Protein AF-A0A3D0CXM8-F1 (afdb_monomer)

pLDDT: mean 78.3, std 19.77, range [34.84, 98.31]

Structure (mmCIF, N/CA/C/O backbone):
data_AF-A0A3D0CXM8-F1
#
_entry.id   AF-A0A3D0CXM8-F1
#
loop_
_atom_site.group_PDB
_atom_site.id
_atom_site.type_symbol
_atom_site.label_atom_id
_atom_site.label_alt_id
_atom_site.label_comp_id
_atom_site.label_asym_id
_atom_site.label_entity_id
_atom_site.label_seq_id
_atom_site.pdbx_PDB_ins_code
_atom_site.Cartn_x
_atom_site.Cartn_y
_atom_site.Cartn_z
_atom_site.occupancy
_atom_site.B_iso_or_equiv
_atom_site.auth_seq_id
_atom_site.auth_comp_id
_atom_site.auth_asym_id
_atom_site.auth_atom_id
_atom_site.pdbx_PDB_model_num
ATOM 1 N N . MET A 1 1 ? -8.039 -7.450 -7.001 1.00 73.50 1 MET A N 1
ATOM 2 C CA . MET A 1 1 ? -7.686 -6.195 -7.695 1.00 73.50 1 MET A CA 1
ATOM 3 C C . MET A 1 1 ? -8.681 -5.880 -8.779 1.00 73.50 1 MET A C 1
ATOM 5 O O . MET A 1 1 ? -8.765 -6.616 -9.755 1.00 73.50 1 MET A O 1
ATOM 9 N N . VAL A 1 2 ? -9.438 -4.800 -8.582 1.00 92.25 2 VAL A N 1
ATOM 10 C CA . VAL A 1 2 ? -10.439 -4.317 -9.543 1.00 92.25 2 VAL A CA 1
ATOM 11 C C . VAL A 1 2 ? -9.798 -3.433 -10.615 1.00 92.25 2 VAL A C 1
ATOM 13 O O . VAL A 1 2 ? -10.124 -3.581 -11.790 1.00 92.25 2 VAL A O 1
ATOM 16 N N . ALA A 1 3 ? -8.874 -2.541 -10.242 1.00 95.12 3 ALA A N 1
ATOM 17 C CA . ALA A 1 3 ? -8.161 -1.692 -11.197 1.00 95.12 3 ALA A CA 1
ATOM 18 C C . ALA A 1 3 ? -6.779 -1.259 -10.686 1.00 95.12 3 ALA A C 1
ATOM 20 O O . ALA A 1 3 ? -6.581 -1.054 -9.485 1.00 95.12 3 ALA A O 1
ATOM 21 N N . SER A 1 4 ? -5.843 -1.056 -11.617 1.00 94.94 4 SER A N 1
ATOM 22 C CA . SER A 1 4 ? -4.550 -0.421 -11.357 1.00 94.94 4 SER A CA 1
ATOM 23 C C . SER A 1 4 ? -4.128 0.454 -12.536 1.00 94.94 4 SER A C 1
ATOM 25 O O . SER A 1 4 ? -4.330 0.078 -13.691 1.00 94.94 4 SER A O 1
ATOM 27 N N . GLY A 1 5 ? -3.582 1.629 -12.228 1.00 94.00 5 GLY A N 1
ATOM 28 C CA . GLY A 1 5 ? -2.952 2.527 -13.189 1.00 94.00 5 GLY A CA 1
ATOM 29 C C . GLY A 1 5 ? -1.477 2.193 -13.408 1.00 94.00 5 GLY A C 1
ATOM 30 O O . GLY A 1 5 ? -0.861 1.479 -12.616 1.00 94.00 5 GLY A O 1
ATOM 31 N N . VAL A 1 6 ? -0.924 2.724 -14.499 1.00 93.44 6 VAL A N 1
ATOM 32 C CA . VAL A 1 6 ? 0.517 2.730 -14.767 1.00 93.44 6 VAL A CA 1
ATOM 33 C C . VAL A 1 6 ? 0.965 4.181 -14.795 1.00 93.44 6 VAL A C 1
ATOM 35 O O . VAL A 1 6 ? 0.617 4.932 -15.708 1.00 93.44 6 VAL A O 1
ATOM 38 N N . CYS A 1 7 ? 1.766 4.559 -13.810 1.00 92.50 7 CYS A N 1
ATOM 39 C CA . CYS A 1 7 ? 2.327 5.890 -13.704 1.00 92.50 7 CYS A CA 1
ATOM 40 C C . CYS A 1 7 ? 3.729 5.919 -14.311 1.00 92.50 7 CYS A C 1
ATOM 42 O O . CYS A 1 7 ? 4.467 4.933 -14.332 1.00 92.50 7 CYS A O 1
ATOM 44 N N . HIS A 1 8 ? 4.158 7.098 -14.751 1.00 93.12 8 HIS A N 1
ATOM 45 C CA . HIS A 1 8 ? 5.521 7.301 -15.234 1.00 93.12 8 HIS A CA 1
ATOM 46 C C . HIS A 1 8 ? 6.580 6.918 -14.176 1.00 93.12 8 HIS A C 1
ATOM 48 O O . HIS A 1 8 ? 7.671 6.457 -14.508 1.00 93.12 8 HIS A O 1
ATOM 54 N N . THR A 1 9 ? 6.261 7.047 -12.885 1.00 89.12 9 THR A N 1
ATOM 55 C CA . THR A 1 9 ? 7.147 6.621 -11.792 1.00 89.12 9 THR A CA 1
ATOM 56 C C . THR A 1 9 ? 7.327 5.101 -11.726 1.00 89.12 9 THR A C 1
ATOM 58 O O . THR A 1 9 ? 8.359 4.646 -11.230 1.00 89.12 9 THR A O 1
ATOM 61 N N . ASP A 1 10 ? 6.403 4.299 -12.263 1.00 89.88 10 ASP A N 1
ATOM 62 C CA . ASP A 1 10 ? 6.597 2.849 -12.370 1.00 89.88 10 ASP A CA 1
ATOM 63 C C . ASP A 1 10 ? 7.701 2.521 -13.387 1.00 89.88 10 ASP A C 1
ATOM 65 O O . ASP A 1 10 ? 8.560 1.688 -13.099 1.00 89.88 10 ASP A O 1
ATOM 69 N N . ILE A 1 11 ? 7.764 3.253 -14.508 1.00 88.12 11 ILE A N 1
ATOM 70 C CA . ILE A 1 11 ? 8.853 3.144 -15.499 1.00 88.12 11 ILE A CA 1
ATOM 71 C C . ILE A 1 11 ? 10.191 3.504 -14.853 1.00 88.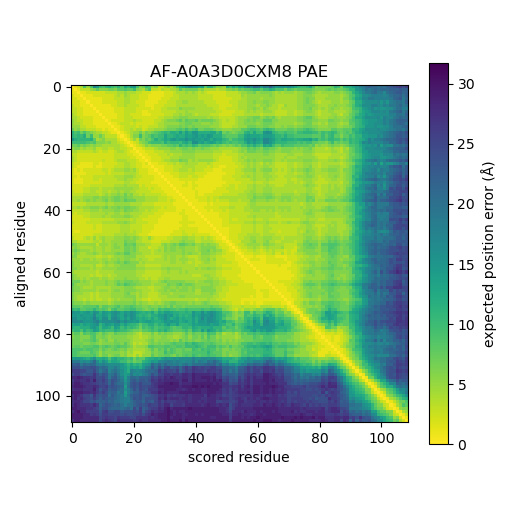12 11 ILE A C 1
ATOM 73 O O . ILE A 1 11 ? 11.134 2.716 -14.900 1.00 88.12 11 ILE A O 1
ATOM 77 N N . GLY A 1 12 ? 10.262 4.650 -14.168 1.00 86.50 12 GLY A N 1
ATOM 78 C CA . GLY A 1 12 ? 11.473 5.030 -13.435 1.00 86.50 12 GLY A CA 1
ATOM 79 C C . GLY A 1 12 ? 11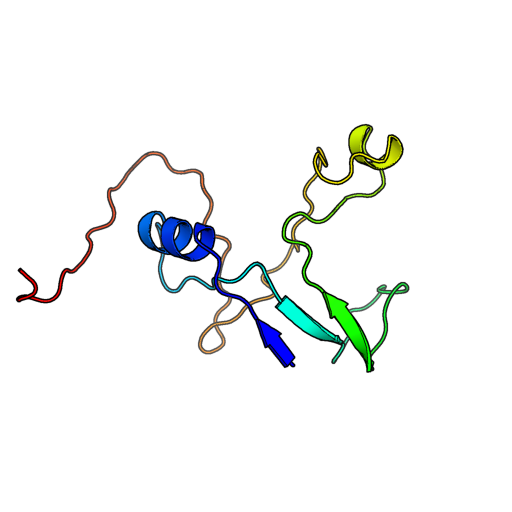.870 3.966 -12.402 1.00 86.50 12 GLY A C 1
ATOM 80 O O . GLY A 1 12 ? 13.041 3.621 -12.264 1.00 86.50 12 GLY A O 1
ATOM 81 N N . SER A 1 13 ? 10.894 3.373 -11.711 1.00 84.69 13 SER A N 1
ATOM 82 C CA . SER A 1 13 ? 11.141 2.298 -10.744 1.00 84.69 13 SER A CA 1
ATOM 83 C C . SER A 1 13 ? 11.685 1.025 -11.397 1.00 84.69 13 SER A C 1
ATOM 85 O O . SER A 1 13 ? 12.524 0.367 -10.786 1.00 84.69 13 SER A O 1
ATOM 87 N N . MET A 1 14 ? 11.277 0.695 -12.627 1.00 83.06 14 MET A N 1
ATOM 88 C CA . MET A 1 14 ? 11.860 -0.401 -13.415 1.00 83.06 14 MET A CA 1
ATOM 89 C C . MET A 1 14 ? 13.316 -0.129 -13.786 1.00 83.06 14 MET A C 1
ATOM 91 O O . MET A 1 14 ? 14.158 -1.013 -13.642 1.00 83.06 14 MET A O 1
ATOM 95 N N . GLU A 1 15 ? 13.624 1.089 -14.230 1.00 83.88 15 GLU A N 1
ATOM 96 C CA . GLU A 1 15 ? 14.982 1.482 -14.623 1.00 83.88 15 GLU A CA 1
ATOM 97 C C . GLU A 1 15 ? 15.945 1.516 -13.428 1.00 83.88 15 GLU A C 1
ATOM 99 O O . GLU A 1 15 ? 17.107 1.115 -13.535 1.00 83.88 15 GLU A O 1
ATOM 104 N N . TYR A 1 16 ? 15.463 1.962 -12.264 1.00 78.88 16 TYR A N 1
ATOM 105 C CA . TYR A 1 16 ? 16.256 2.045 -11.035 1.00 78.88 16 TYR A CA 1
ATOM 106 C C . TYR A 1 16 ? 16.197 0.783 -10.166 1.00 78.88 16 TYR A C 1
ATOM 108 O O . TYR A 1 16 ? 16.900 0.719 -9.147 1.00 78.88 16 TYR A O 1
ATOM 116 N N . ALA A 1 17 ? 15.387 -0.217 -10.529 1.00 74.31 17 ALA A N 1
ATOM 117 C CA . ALA A 1 17 ? 15.278 -1.460 -9.777 1.00 74.31 17 ALA A CA 1
ATOM 118 C C . ALA A 1 17 ? 16.649 -2.145 -9.693 1.00 74.31 17 ALA A C 1
ATOM 120 O O . ALA A 1 17 ? 17.226 -2.601 -10.677 1.00 74.31 17 ALA A O 1
ATOM 121 N N . ARG A 1 18 ? 17.184 -2.241 -8.473 1.00 65.69 18 ARG A N 1
ATOM 122 C CA . ARG A 1 18 ? 18.465 -2.920 -8.209 1.00 65.69 18 ARG A CA 1
ATOM 123 C C . ARG A 1 18 ? 18.321 -4.436 -8.085 1.00 65.69 18 ARG A C 1
ATOM 125 O O . ARG A 1 18 ? 19.322 -5.146 -8.125 1.00 65.69 18 ARG A O 1
ATOM 132 N N . THR A 1 19 ? 17.098 -4.925 -7.891 1.00 68.12 19 THR A N 1
ATOM 133 C CA . THR A 1 19 ? 16.783 -6.334 -7.643 1.00 68.12 19 THR A CA 1
ATOM 13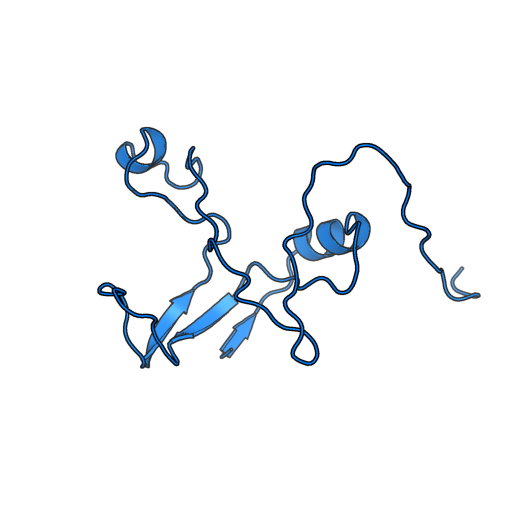4 C C . THR A 1 19 ? 15.497 -6.712 -8.359 1.00 68.12 19 THR A C 1
ATOM 136 O O . THR A 1 19 ? 14.496 -6.012 -8.215 1.00 68.12 19 THR A O 1
ATOM 139 N N . CYS A 1 20 ? 15.522 -7.844 -9.059 1.00 76.06 20 CYS A N 1
ATOM 140 C CA . CYS A 1 20 ? 14.353 -8.446 -9.690 1.00 76.06 20 CYS A CA 1
ATOM 141 C C . CYS A 1 20 ? 14.060 -9.825 -9.066 1.00 76.06 20 CYS A C 1
ATOM 143 O O . CYS A 1 20 ? 14.999 -10.498 -8.629 1.00 76.06 20 CYS A O 1
ATOM 145 N N . PRO A 1 21 ? 12.792 -10.271 -9.055 1.00 77.19 21 PRO A N 1
ATOM 146 C CA . PRO A 1 21 ? 11.610 -9.547 -9.535 1.00 77.19 21 PRO A CA 1
ATOM 147 C C . PRO A 1 21 ? 11.230 -8.373 -8.615 1.00 77.19 21 PRO A C 1
ATOM 149 O O . PRO A 1 21 ? 11.490 -8.405 -7.413 1.00 77.19 21 PRO A O 1
ATOM 152 N N . VAL A 1 22 ? 10.628 -7.335 -9.199 1.00 77.75 22 VAL A N 1
ATOM 153 C CA . VAL A 1 22 ? 10.084 -6.172 -8.486 1.00 77.75 22 VAL A CA 1
ATOM 154 C C . VAL A 1 22 ? 8.572 -6.136 -8.690 1.00 77.75 22 VAL A C 1
ATOM 156 O O . VAL A 1 22 ? 8.098 -6.356 -9.802 1.00 77.75 22 VAL A O 1
ATOM 159 N N . LEU A 1 23 ? 7.818 -5.881 -7.618 1.00 82.25 23 LEU A N 1
ATOM 160 C CA . LEU A 1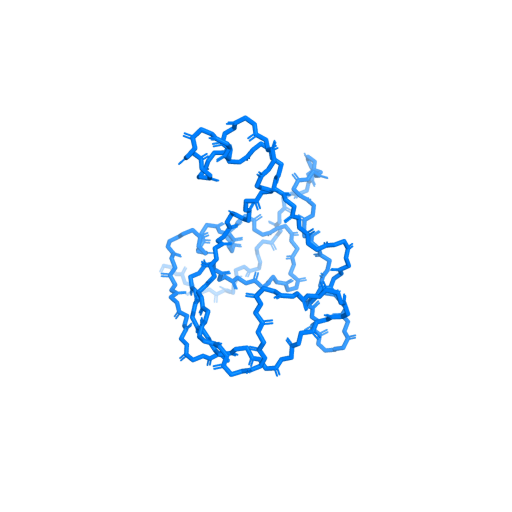 23 ? 6.395 -5.566 -7.719 1.00 82.25 23 LEU A CA 1
ATOM 161 C C . LEU A 1 23 ? 6.252 -4.048 -7.858 1.00 82.25 23 LEU A C 1
ATOM 163 O O . LEU A 1 23 ? 6.703 -3.307 -6.984 1.00 82.25 23 LEU A O 1
ATOM 167 N N . LEU A 1 24 ? 5.665 -3.612 -8.967 1.00 86.12 24 LEU A N 1
ATOM 168 C CA . LEU A 1 24 ? 5.380 -2.208 -9.265 1.00 86.12 24 LEU A CA 1
ATOM 169 C C . LEU A 1 24 ? 3.921 -1.882 -8.939 1.00 86.12 24 LEU A C 1
ATOM 171 O O . LEU A 1 24 ? 3.149 -2.770 -8.575 1.00 86.12 24 LEU A O 1
ATOM 175 N N . GLY A 1 25 ? 3.550 -0.620 -9.137 1.00 87.50 25 GLY A N 1
ATOM 176 C CA . GLY A 1 25 ? 2.192 -0.151 -8.941 1.00 87.50 25 GLY A CA 1
ATOM 177 C C . GLY A 1 25 ? 2.046 0.582 -7.619 1.00 87.50 25 GLY A C 1
ATOM 178 O O . GLY A 1 25 ? 2.329 0.070 -6.535 1.00 87.50 25 GLY A O 1
ATOM 179 N N . HIS A 1 26 ? 1.579 1.815 -7.731 1.00 89.88 26 HIS A N 1
ATOM 180 C CA . HIS A 1 26 ? 1.236 2.674 -6.602 1.00 89.88 26 HIS A CA 1
ATOM 181 C C . HIS A 1 26 ? -0.101 3.399 -6.816 1.00 89.88 26 HIS A C 1
ATOM 183 O O . HIS A 1 26 ? -0.501 4.229 -6.001 1.00 89.88 26 HIS A O 1
ATOM 189 N N . GLU A 1 27 ? -0.806 3.038 -7.888 1.00 93.25 27 GLU A N 1
ATOM 190 C CA . GLU A 1 27 ? -2.106 3.561 -8.286 1.00 93.25 27 GLU A CA 1
ATOM 191 C C . GLU A 1 27 ? -3.066 2.379 -8.423 1.00 93.25 27 GLU A C 1
ATOM 193 O O . GLU A 1 27 ? -3.063 1.668 -9.429 1.00 93.25 27 GLU A O 1
ATOM 198 N N . GLY A 1 28 ? -3.862 2.112 -7.390 1.00 92.81 28 GLY A N 1
ATOM 199 C CA . GLY A 1 28 ? -4.765 0.965 -7.386 1.00 92.81 28 GLY A CA 1
ATOM 200 C C . GLY A 1 28 ? -6.033 1.210 -6.592 1.00 92.81 28 GLY A C 1
ATOM 201 O O . GLY A 1 28 ? -6.047 2.003 -5.650 1.00 92.81 28 GLY A O 1
ATOM 202 N N . ALA A 1 29 ? -7.087 0.502 -6.982 1.00 95.81 29 ALA A N 1
ATOM 203 C CA . ALA A 1 29 ? -8.357 0.451 -6.278 1.00 95.81 29 ALA A CA 1
ATOM 204 C C . ALA A 1 29 ? -8.861 -0.994 -6.234 1.00 95.81 29 ALA A C 1
ATOM 206 O O . ALA A 1 29 ? -8.725 -1.754 -7.201 1.00 95.81 29 ALA A O 1
ATOM 207 N N . ASP A 1 30 ? -9.427 -1.381 -5.098 1.00 95.69 30 ASP A N 1
ATOM 208 C CA . ASP A 1 30 ? -9.869 -2.751 -4.876 1.00 95.69 30 ASP A CA 1
ATOM 209 C C . ASP A 1 30 ? -10.982 -2.841 -3.833 1.00 95.69 30 ASP A C 1
ATOM 211 O O . ASP A 1 30 ? -11.414 -1.838 -3.262 1.00 95.69 30 ASP A O 1
ATOM 215 N N . VAL A 1 31 ? -11.432 -4.067 -3.592 1.00 97.31 31 VAL A N 1
ATOM 216 C CA . VAL A 1 31 ? -12.290 -4.431 -2.469 1.00 97.31 31 VAL A CA 1
ATOM 217 C C . VAL A 1 31 ? -11.465 -5.243 -1.473 1.00 97.31 31 VAL A C 1
ATOM 219 O O . VAL A 1 31 ? -10.706 -6.124 -1.872 1.00 97.31 31 VAL A O 1
ATOM 222 N N . VAL A 1 32 ? -11.591 -4.948 -0.179 1.00 96.44 32 VAL A N 1
ATOM 223 C CA . VAL A 1 32 ? -10.899 -5.698 0.879 1.00 96.44 32 VAL A CA 1
ATOM 224 C C . VAL A 1 32 ? -11.384 -7.149 0.886 1.00 96.44 32 VAL A C 1
ATOM 226 O O . VAL A 1 32 ? -12.579 -7.401 1.023 1.00 96.44 32 VAL A O 1
ATOM 229 N N . GLU A 1 33 ? -10.458 -8.101 0.778 1.00 95.75 33 GLU A N 1
ATOM 230 C CA . GLU A 1 33 ? -10.749 -9.540 0.850 1.00 95.75 33 GLU A CA 1
ATOM 231 C C . GLU A 1 33 ? -10.667 -10.063 2.293 1.00 95.75 33 GLU A C 1
ATOM 233 O O . GLU A 1 33 ? -11.602 -10.683 2.794 1.00 95.75 33 GLU A O 1
ATOM 238 N N . GLU A 1 34 ? -9.576 -9.747 2.992 1.00 94.56 34 GLU A N 1
ATOM 239 C CA . GLU A 1 34 ? -9.303 -10.166 4.368 1.00 94.56 34 GLU A CA 1
ATOM 240 C C . GLU A 1 34 ? -8.604 -9.034 5.138 1.00 94.56 34 GLU A C 1
ATOM 242 O O . GLU A 1 34 ? -7.953 -8.165 4.552 1.00 94.56 34 GLU A O 1
ATOM 247 N N . VAL A 1 35 ? -8.725 -9.038 6.469 1.00 94.19 35 VAL A N 1
ATOM 248 C CA . VAL A 1 35 ? -7.989 -8.135 7.361 1.00 94.19 35 VAL A CA 1
ATOM 249 C C . VAL A 1 35 ? -7.233 -8.916 8.434 1.00 94.19 35 VAL A C 1
ATOM 251 O O . VAL A 1 35 ? -7.741 -9.883 8.998 1.00 94.19 35 VAL A O 1
ATOM 254 N N . GLY A 1 36 ? -6.018 -8.472 8.757 1.00 90.44 36 GLY A N 1
ATOM 255 C CA . GLY A 1 36 ? -5.214 -9.077 9.819 1.00 90.44 36 GLY A CA 1
ATOM 256 C C . GLY A 1 36 ? -5.746 -8.788 11.230 1.00 90.44 36 GLY A C 1
ATOM 257 O O . GLY A 1 36 ? -6.535 -7.867 11.461 1.00 90.44 36 GLY A O 1
ATOM 258 N N . ARG A 1 37 ? -5.254 -9.545 12.220 1.00 92.81 37 ARG A N 1
ATOM 259 C CA . ARG A 1 37 ? -5.600 -9.351 13.639 1.00 92.81 37 ARG A CA 1
ATOM 260 C C . ARG A 1 37 ? -5.318 -7.910 14.088 1.00 92.81 37 ARG A C 1
ATOM 262 O O . ARG A 1 37 ? -4.196 -7.430 13.973 1.00 92.81 37 ARG A O 1
ATOM 269 N N . GLY A 1 38 ? -6.318 -7.263 14.690 1.00 92.19 38 GLY A N 1
ATOM 270 C CA . GLY A 1 38 ? -6.200 -5.910 15.251 1.00 92.19 38 GLY A CA 1
ATOM 271 C C . GLY A 1 38 ? -6.523 -4.776 14.274 1.00 92.19 38 GLY A C 1
ATOM 272 O O . GLY A 1 38 ? -6.506 -3.616 14.678 1.00 92.19 38 GLY A O 1
ATOM 273 N N . VAL A 1 39 ? -6.855 -5.083 13.017 1.00 92.50 39 VAL A N 1
ATOM 274 C CA . VAL A 1 39 ? -7.420 -4.101 12.083 1.00 92.50 39 VAL A CA 1
ATOM 275 C C . VAL A 1 39 ? -8.871 -3.813 12.477 1.00 92.50 39 VAL A C 1
ATOM 277 O O . VAL A 1 39 ? -9.679 -4.728 12.605 1.00 92.50 39 VAL A O 1
ATOM 280 N N . THR A 1 40 ? -9.197 -2.537 12.689 1.00 94.31 40 THR A N 1
ATOM 281 C CA . THR A 1 40 ? -10.523 -2.090 13.165 1.00 94.31 40 THR A CA 1
ATOM 282 C C . THR A 1 40 ? -11.185 -1.029 12.284 1.00 94.31 40 THR A C 1
ATOM 284 O O . THR A 1 40 ? -12.318 -0.641 12.545 1.0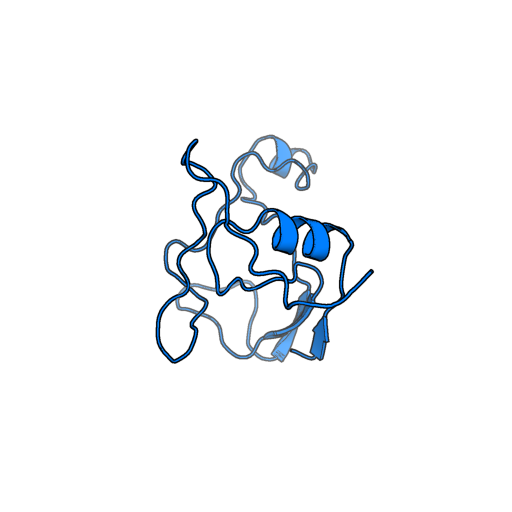0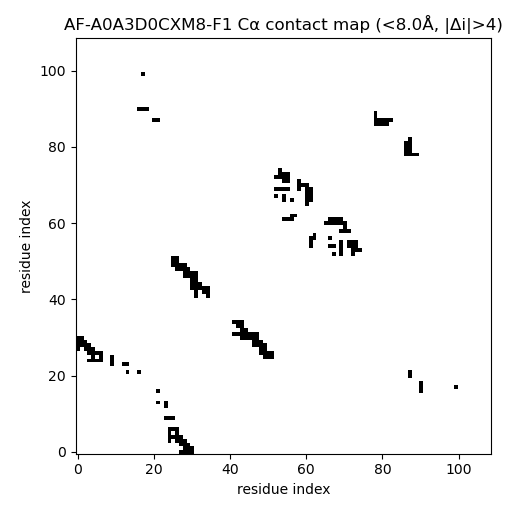 94.31 40 THR A O 1
ATOM 287 N N . HIS A 1 41 ? -10.485 -0.527 11.266 1.00 91.75 41 HIS A N 1
ATOM 288 C CA . HIS A 1 41 ? -10.884 0.654 10.488 1.00 91.75 41 HIS A CA 1
ATOM 289 C C . HIS A 1 41 ? -11.356 0.333 9.062 1.00 91.75 41 HIS A C 1
ATOM 291 O O . HIS A 1 41 ? -11.822 1.233 8.371 1.00 91.75 41 HIS A O 1
ATOM 297 N N . VAL A 1 42 ? -11.227 -0.925 8.638 1.00 96.06 42 VAL A N 1
ATOM 298 C CA . VAL A 1 42 ? -11.739 -1.490 7.381 1.00 96.06 42 VAL A CA 1
ATOM 299 C C . VAL A 1 42 ? -12.148 -2.941 7.629 1.00 96.06 42 VAL A C 1
ATOM 301 O O . VAL A 1 42 ? -11.683 -3.557 8.595 1.00 96.06 42 VAL A O 1
ATOM 304 N N . ARG A 1 43 ? -12.992 -3.499 6.765 1.00 97.56 43 ARG A N 1
ATOM 305 C CA . ARG A 1 43 ? -13.443 -4.899 6.814 1.00 97.56 43 ARG A CA 1
ATOM 306 C C . ARG A 1 43 ? -13.577 -5.492 5.406 1.00 97.56 43 ARG A C 1
ATOM 308 O O . ARG A 1 43 ? -13.654 -4.726 4.446 1.00 97.56 43 ARG A O 1
ATOM 315 N N . PRO A 1 44 ? -13.649 -6.831 5.270 1.00 98.12 44 PRO A N 1
ATOM 316 C CA . PRO A 1 44 ? -13.962 -7.464 3.993 1.00 98.12 44 PRO A CA 1
ATOM 317 C C . PRO A 1 44 ? -15.201 -6.855 3.325 1.00 98.12 44 PRO A C 1
ATOM 319 O O . PRO A 1 44 ? -16.212 -6.618 3.990 1.00 98.12 44 PRO A O 1
ATOM 322 N N . GLY A 1 45 ? -15.112 -6.596 2.021 1.00 97.88 45 GLY A N 1
ATOM 323 C CA . GLY A 1 45 ? -16.160 -5.958 1.221 1.00 97.88 45 GLY A CA 1
ATOM 324 C C . GLY A 1 45 ? -16.061 -4.432 1.101 1.00 97.88 45 GLY A C 1
ATOM 325 O O . GLY A 1 45 ? -16.725 -3.862 0.237 1.00 97.88 45 GLY A O 1
ATOM 326 N N . ASP A 1 46 ? -15.234 -3.756 1.903 1.00 98.31 46 ASP A N 1
ATOM 327 C CA . ASP A 1 46 ? -15.049 -2.307 1.770 1.00 98.31 46 ASP A CA 1
ATOM 328 C C . ASP A 1 46 ? -14.244 -1.964 0.503 1.00 98.31 46 ASP A C 1
ATOM 330 O O . ASP A 1 46 ? -13.241 -2.610 0.192 1.00 98.31 46 ASP A O 1
ATOM 334 N N . HIS A 1 47 ? -14.647 -0.905 -0.205 1.00 97.06 47 HIS A N 1
ATOM 335 C CA . HIS A 1 47 ? -13.861 -0.343 -1.306 1.00 97.06 47 HIS A CA 1
ATOM 336 C C . HIS A 1 47 ? -12.686 0.478 -0.771 1.00 97.06 47 HIS A C 1
ATOM 338 O O . HIS A 1 47 ? -12.855 1.340 0.094 1.00 97.06 47 HIS A O 1
ATOM 344 N N . VAL A 1 48 ? -11.500 0.252 -1.330 1.00 95.62 48 VAL A N 1
ATOM 345 C CA . VAL A 1 48 ? -10.255 0.908 -0.924 1.00 95.62 48 VAL A CA 1
ATOM 346 C C . VAL A 1 48 ? -9.470 1.412 -2.129 1.00 95.62 48 VAL A C 1
ATOM 348 O O . VAL A 1 48 ? -9.546 0.861 -3.225 1.00 95.62 48 VAL A O 1
ATOM 351 N N . VAL A 1 49 ? -8.681 2.459 -1.900 1.00 93.75 49 VAL A N 1
ATOM 352 C CA . VAL A 1 49 ? -7.679 2.969 -2.843 1.00 93.75 49 VAL A CA 1
ATOM 353 C C . VAL A 1 49 ? -6.299 2.905 -2.201 1.00 93.75 49 VAL A C 1
ATOM 355 O O . VAL A 1 49 ? -6.156 3.084 -0.988 1.00 93.75 49 VAL A O 1
ATOM 358 N N . ILE A 1 50 ? -5.274 2.654 -3.009 1.00 88.12 50 ILE A N 1
ATOM 359 C CA . ILE A 1 50 ? -3.886 2.647 -2.556 1.00 88.12 50 ILE A CA 1
ATOM 360 C C . ILE A 1 50 ? -3.441 4.086 -2.312 1.00 88.12 50 ILE A C 1
ATOM 362 O O . ILE A 1 50 ? -3.537 4.946 -3.183 1.00 88.12 50 ILE A O 1
ATOM 366 N N . ASN A 1 51 ? -2.897 4.330 -1.123 1.00 86.62 51 ASN A N 1
ATOM 367 C CA . ASN A 1 51 ? -2.096 5.511 -0.854 1.00 86.62 51 ASN A CA 1
ATOM 368 C C . ASN A 1 51 ? -0.621 5.102 -0.845 1.00 86.62 51 ASN A C 1
ATOM 370 O O . ASN A 1 51 ? -0.178 4.411 0.074 1.00 86.62 51 ASN A O 1
ATOM 374 N N . TRP A 1 52 ? 0.133 5.550 -1.850 1.00 81.19 52 TRP A N 1
ATOM 375 C CA . TRP A 1 52 ? 1.557 5.234 -2.001 1.00 81.19 52 TRP A CA 1
ATOM 376 C C . TRP A 1 52 ? 2.413 5.698 -0.810 1.00 81.19 52 TRP A C 1
ATOM 378 O O . TRP A 1 52 ? 3.475 5.130 -0.554 1.00 81.19 52 TRP A O 1
ATOM 388 N N . GLN A 1 53 ? 1.936 6.695 -0.053 1.00 82.69 53 GLN A N 1
ATOM 389 C CA . GLN A 1 53 ? 2.597 7.229 1.133 1.00 82.69 53 GLN A CA 1
ATOM 390 C C . GLN A 1 53 ? 1.691 7.115 2.371 1.00 82.69 53 GLN A C 1
ATOM 392 O O . GLN A 1 53 ? 0.970 8.059 2.718 1.00 82.69 53 GLN A O 1
ATOM 397 N N . PRO A 1 54 ? 1.713 5.966 3.073 1.00 84.12 54 PRO A N 1
ATOM 398 C CA . PRO A 1 54 ? 0.934 5.765 4.288 1.00 84.12 54 PRO A CA 1
ATOM 399 C C . PRO A 1 54 ? 1.219 6.842 5.339 1.00 84.12 54 PRO A C 1
ATOM 401 O O . PRO A 1 54 ? 2.371 7.126 5.671 1.00 84.12 54 PRO A O 1
ATOM 404 N N . LYS A 1 55 ? 0.154 7.431 5.890 1.00 88.44 55 LYS A N 1
ATOM 405 C CA . LYS A 1 55 ? 0.250 8.437 6.954 1.00 88.44 55 LYS A CA 1
ATOM 406 C C . LYS A 1 55 ? 0.281 7.763 8.326 1.00 88.44 55 LYS A C 1
ATOM 408 O O . LYS A 1 55 ? -0.569 6.928 8.617 1.00 88.44 55 LYS A O 1
ATOM 413 N N . CYS A 1 56 ? 1.192 8.176 9.207 1.00 89.12 56 CYS A N 1
ATOM 414 C CA . CYS A 1 56 ? 1.248 7.648 10.576 1.00 89.12 56 CYS A CA 1
ATOM 415 C C . CYS A 1 56 ? 0.164 8.212 11.510 1.00 89.12 56 CYS A C 1
ATOM 417 O O . CYS A 1 56 ? -0.032 7.691 12.603 1.00 89.12 56 CYS A O 1
ATOM 419 N N . GLY A 1 57 ? -0.485 9.321 11.135 1.00 90.62 57 GLY A N 1
ATOM 420 C CA . GLY A 1 57 ? -1.540 9.966 11.928 1.00 90.62 57 GLY A CA 1
ATOM 421 C C . GLY A 1 57 ? -1.072 10.695 13.196 1.00 90.62 57 GLY A C 1
ATOM 422 O O . GLY A 1 57 ? -1.878 11.379 13.814 1.00 90.62 57 GLY A O 1
ATOM 423 N N . LYS A 1 58 ? 0.212 10.596 13.566 1.00 93.62 58 LYS A N 1
ATOM 424 C CA . LYS A 1 58 ? 0.749 11.100 14.846 1.00 93.62 58 LYS A CA 1
ATOM 425 C C . LYS A 1 58 ? 1.872 12.140 14.729 1.00 93.62 58 LYS A C 1
ATOM 427 O O . LYS A 1 58 ? 2.166 12.815 15.708 1.00 93.62 58 LYS A O 1
ATOM 432 N N . CYS A 1 59 ? 2.526 12.276 13.570 1.00 94.19 59 CYS A N 1
ATOM 433 C CA . CYS A 1 59 ? 3.612 13.251 13.384 1.00 94.19 59 CYS A CA 1
ATOM 434 C C . CYS A 1 59 ? 3.081 14.669 13.132 1.00 94.19 59 CYS A C 1
ATOM 436 O O . CYS A 1 59 ? 1.920 14.850 12.754 1.00 94.19 59 CYS A O 1
ATOM 438 N N . ARG A 1 60 ? 3.952 15.681 13.262 1.00 96.25 60 ARG A N 1
ATOM 439 C CA . ARG A 1 60 ? 3.584 17.099 13.104 1.00 96.25 60 ARG A CA 1
ATOM 440 C C . ARG A 1 60 ? 2.871 17.371 11.780 1.00 96.25 60 ARG A C 1
ATOM 442 O O . ARG A 1 60 ? 1.871 18.080 11.759 1.00 96.25 60 ARG A O 1
ATOM 449 N N . ARG A 1 61 ? 3.364 16.781 10.689 1.00 96.06 61 ARG A N 1
ATOM 450 C CA . ARG A 1 61 ? 2.804 16.941 9.337 1.00 96.06 61 ARG A CA 1
ATOM 451 C C . ARG A 1 61 ? 1.422 16.312 9.205 1.00 96.06 61 ARG A C 1
ATOM 453 O O . ARG A 1 61 ? 0.525 16.931 8.646 1.00 96.06 61 ARG A O 1
ATOM 460 N N . CYS A 1 62 ? 1.213 15.132 9.789 1.00 93.88 62 CYS A N 1
ATOM 461 C CA . CYS A 1 62 ? -0.110 14.505 9.819 1.00 93.88 62 CYS A CA 1
ATOM 462 C C . CYS A 1 62 ? -1.115 15.349 10.609 1.00 93.88 62 CYS A C 1
ATOM 464 O O . CYS A 1 62 ? -2.216 15.591 10.124 1.00 93.88 62 CYS A O 1
ATOM 466 N N . LEU A 1 63 ? -0.720 15.827 11.792 1.00 96.00 63 LEU A N 1
ATOM 467 C CA . LEU A 1 63 ? -1.591 16.612 12.670 1.00 96.00 63 LEU A CA 1
ATOM 468 C C . LEU A 1 63 ? -1.918 17.999 12.096 1.00 96.00 63 LEU A C 1
ATOM 470 O O . LEU A 1 63 ? -2.978 18.541 12.384 1.00 96.00 63 LEU A O 1
ATOM 474 N N . SER A 1 64 ? -1.053 18.555 11.242 1.00 96.81 64 SER A N 1
ATOM 475 C CA . SER A 1 64 ? -1.294 19.825 10.545 1.00 96.81 64 SER A CA 1
ATOM 476 C C . SER A 1 64 ? -2.069 19.676 9.225 1.00 96.81 64 SER A C 1
ATOM 478 O O . SER A 1 64 ? -2.045 20.596 8.410 1.00 96.81 64 SER A O 1
ATOM 480 N N . GLY A 1 65 ? -2.663 18.510 8.942 1.00 94.31 65 GLY A N 1
ATOM 481 C CA . GLY A 1 65 ? -3.384 18.244 7.687 1.00 94.31 65 GLY A CA 1
ATOM 482 C C . GLY A 1 65 ? -2.492 18.038 6.453 1.00 94.31 65 GLY A C 1
ATOM 483 O O . GLY A 1 65 ? -2.994 17.951 5.338 1.00 94.31 65 GLY A O 1
ATOM 484 N N . ARG A 1 66 ? -1.172 17.931 6.635 1.00 93.44 66 ARG A N 1
ATOM 485 C CA . ARG A 1 66 ? -0.162 17.734 5.580 1.00 93.44 66 ARG A CA 1
ATOM 486 C C . ARG A 1 66 ? 0.328 16.289 5.550 1.00 93.44 66 ARG A C 1
ATOM 488 O O . ARG A 1 66 ? 1.518 16.009 5.682 1.00 93.44 66 ARG A O 1
ATOM 495 N N . ALA A 1 67 ? -0.613 15.353 5.457 1.00 89.38 67 ALA A N 1
ATOM 496 C CA . ALA A 1 67 ? -0.316 13.921 5.480 1.00 89.38 67 ALA A CA 1
ATOM 497 C C . ALA A 1 67 ? 0.514 13.454 4.264 1.00 89.38 67 ALA A C 1
ATOM 499 O O . ALA A 1 67 ? 1.227 12.460 4.379 1.00 89.38 67 ALA A O 1
ATOM 500 N N . ASP A 1 68 ? 0.488 14.214 3.164 1.00 90.19 68 ASP A N 1
ATOM 501 C CA . ASP A 1 68 ? 1.384 14.105 2.002 1.00 90.19 68 ASP A CA 1
ATOM 502 C C . ASP A 1 68 ? 2.869 14.256 2.372 1.00 90.19 68 ASP A C 1
ATOM 504 O O . ASP A 1 68 ? 3.750 13.753 1.689 1.00 90.19 68 ASP A O 1
ATOM 508 N N . LEU A 1 69 ? 3.164 14.924 3.488 1.00 91.69 69 LEU A N 1
ATOM 509 C CA . LEU A 1 69 ? 4.519 15.127 3.996 1.00 91.69 69 LEU A CA 1
ATOM 510 C C . LEU A 1 69 ? 4.776 14.319 5.268 1.00 91.69 69 LEU A C 1
ATOM 512 O O . LEU A 1 69 ? 5.508 14.774 6.145 1.00 91.69 69 LEU A O 1
ATOM 516 N N . CYS A 1 70 ? 4.145 13.153 5.423 1.00 92.31 70 CYS A N 1
ATOM 517 C CA . CYS A 1 70 ? 4.329 12.340 6.620 1.00 92.31 70 CYS A CA 1
ATOM 518 C C . CYS A 1 70 ? 5.820 12.067 6.896 1.00 92.31 70 CYS A C 1
ATOM 520 O O . CYS A 1 70 ? 6.544 11.566 6.041 1.00 92.31 70 CYS A O 1
ATOM 522 N N . GLU A 1 71 ? 6.256 12.383 8.116 1.00 91.44 71 GLU A N 1
ATOM 523 C CA . GLU A 1 71 ? 7.644 12.209 8.572 1.00 91.44 71 GLU A CA 1
ATOM 524 C C . GLU A 1 71 ? 7.978 10.750 8.911 1.00 91.44 71 GLU A C 1
ATOM 526 O O . GLU A 1 71 ? 9.144 10.379 9.001 1.00 91.44 71 GLU A O 1
ATOM 531 N N . ASP A 1 72 ? 6.948 9.929 9.110 1.00 87.75 72 ASP A N 1
ATOM 532 C CA . ASP A 1 72 ? 7.061 8.550 9.564 1.00 87.75 72 ASP A CA 1
ATOM 533 C C . ASP A 1 72 ? 6.257 7.647 8.627 1.00 87.75 72 ASP A C 1
ATOM 535 O O . ASP A 1 72 ? 5.105 7.296 8.889 1.00 87.75 72 ASP A O 1
ATOM 539 N N . ILE A 1 73 ? 6.856 7.334 7.478 1.00 76.06 73 ILE A N 1
ATOM 540 C CA . ILE A 1 73 ? 6.256 6.434 6.494 1.00 76.06 73 ILE A CA 1
ATOM 541 C C . ILE A 1 73 ? 6.397 5.007 7.027 1.00 76.06 73 ILE A C 1
ATOM 543 O O . ILE A 1 73 ? 7.437 4.359 6.875 1.00 76.06 73 ILE A O 1
ATOM 547 N N . GLN A 1 74 ? 5.336 4.523 7.664 1.00 66.56 74 GLN A N 1
ATOM 548 C CA . GLN A 1 74 ? 5.259 3.162 8.175 1.00 66.56 74 GLN A CA 1
ATOM 549 C C . GLN A 1 74 ? 5.005 2.196 7.010 1.00 66.56 74 GLN A C 1
ATOM 551 O O . GLN A 1 74 ? 4.012 2.310 6.294 1.00 66.56 74 GLN A O 1
ATOM 556 N N . GLY A 1 75 ? 5.929 1.256 6.808 1.00 63.69 75 GLY A N 1
ATOM 557 C CA . GLY A 1 75 ? 5.703 0.071 5.979 1.00 63.69 75 GLY A CA 1
ATOM 558 C C . GLY A 1 75 ? 5.238 -1.102 6.839 1.00 63.69 75 GLY A C 1
ATOM 559 O O . GLY A 1 75 ? 5.304 -1.043 8.066 1.00 63.69 75 GLY A O 1
ATOM 560 N N . THR A 1 76 ? 4.805 -2.192 6.212 1.00 58.50 76 THR A N 1
ATOM 561 C CA . THR A 1 76 ? 4.573 -3.441 6.943 1.00 58.50 76 THR A CA 1
ATOM 562 C C . THR A 1 76 ? 5.904 -3.963 7.495 1.00 58.50 76 THR A C 1
ATOM 564 O O . THR A 1 76 ? 6.925 -3.928 6.806 1.00 58.50 76 THR A O 1
ATOM 567 N N . ALA A 1 77 ? 5.909 -4.411 8.754 1.00 57.78 77 ALA A N 1
ATOM 568 C CA . ALA A 1 77 ? 7.103 -4.982 9.386 1.00 57.78 77 ALA A CA 1
ATOM 569 C C . ALA A 1 77 ? 7.528 -6.302 8.717 1.00 57.78 77 ALA A C 1
ATOM 571 O O . ALA A 1 77 ? 8.718 -6.589 8.613 1.00 57.78 77 ALA A O 1
ATOM 572 N N . GLU A 1 78 ? 6.550 -7.053 8.205 1.00 60.84 78 GLU A N 1
ATOM 573 C CA . GLU A 1 78 ? 6.745 -8.318 7.503 1.00 60.84 78 GLU A CA 1
ATOM 574 C C . GLU A 1 78 ? 6.494 -8.176 5.992 1.00 60.84 78 GLU A C 1
ATOM 576 O O . GLU A 1 78 ? 5.706 -7.315 5.569 1.00 60.84 78 GLU A O 1
ATOM 581 N N . PRO A 1 79 ? 7.131 -9.020 5.156 1.00 63.97 79 PRO A N 1
ATOM 582 C CA . PRO A 1 79 ? 6.811 -9.104 3.739 1.00 63.97 79 PRO A CA 1
ATOM 583 C C . PRO A 1 79 ? 5.348 -9.519 3.552 1.00 63.97 79 PRO A C 1
ATOM 585 O O . PRO A 1 79 ? 4.951 -10.615 3.937 1.00 63.97 79 PRO A O 1
ATOM 588 N N . CYS A 1 80 ? 4.552 -8.654 2.932 1.00 71.56 80 CYS A N 1
ATOM 589 C CA . CYS A 1 80 ? 3.164 -8.943 2.559 1.00 71.56 80 CYS A CA 1
ATOM 590 C C . CYS A 1 80 ? 3.017 -9.365 1.089 1.00 71.56 80 CYS A C 1
ATOM 592 O O . CYS A 1 80 ? 1.911 -9.610 0.622 1.00 71.56 80 CYS A O 1
ATOM 594 N N . VAL A 1 81 ? 4.130 -9.455 0.355 1.00 76.88 81 VAL A N 1
ATOM 595 C CA . VAL A 1 81 ? 4.156 -9.792 -1.069 1.00 76.88 81 VAL A CA 1
ATOM 596 C C . VAL A 1 81 ? 5.028 -11.020 -1.280 1.00 76.88 81 VAL A C 1
ATOM 598 O O . VAL A 1 81 ? 6.159 -11.076 -0.794 1.00 76.88 81 VAL A O 1
ATOM 601 N N . PHE A 1 82 ? 4.520 -11.988 -2.042 1.00 81.56 82 PHE A N 1
ATOM 602 C CA . PHE A 1 82 ? 5.188 -13.255 -2.319 1.00 81.56 82 PHE A CA 1
ATOM 603 C C . PHE A 1 82 ? 5.247 -13.515 -3.827 1.00 81.56 82 PHE A C 1
ATOM 605 O O . PHE A 1 82 ? 4.290 -13.260 -4.549 1.00 81.56 82 PHE A O 1
ATOM 612 N N . TRP A 1 83 ? 6.367 -14.060 -4.296 1.00 81.38 83 TRP A N 1
ATOM 613 C CA . TRP A 1 83 ? 6.567 -14.535 -5.663 1.00 81.38 83 TRP A CA 1
ATOM 614 C C . TRP A 1 83 ? 6.939 -16.014 -5.630 1.00 81.38 83 TRP A C 1
ATOM 616 O O . TRP A 1 83 ? 7.940 -16.388 -5.014 1.00 81.38 83 TRP A O 1
ATOM 626 N N . ASN A 1 84 ? 6.135 -16.870 -6.267 1.00 85.62 84 ASN A N 1
ATOM 627 C CA . ASN A 1 84 ? 6.302 -18.331 -6.231 1.00 85.62 84 ASN A CA 1
ATOM 628 C C . ASN A 1 84 ? 6.461 -18.874 -4.795 1.00 85.62 84 ASN A C 1
ATOM 630 O O . ASN A 1 84 ? 7.358 -19.668 -4.510 1.00 85.62 84 ASN A O 1
ATOM 634 N N . GLY A 1 85 ? 5.641 -18.369 -3.866 1.00 83.56 85 GLY A N 1
ATOM 635 C CA . GLY A 1 85 ? 5.675 -18.738 -2.446 1.00 83.56 85 GLY A CA 1
ATOM 636 C C . GLY A 1 85 ? 6.863 -18.183 -1.648 1.00 83.56 85 GLY A C 1
ATOM 637 O O . GLY A 1 85 ? 6.961 -18.441 -0.452 1.00 83.56 85 GLY A O 1
ATOM 638 N N . LYS A 1 86 ? 7.766 -17.409 -2.265 1.00 81.56 86 LYS A N 1
ATOM 639 C CA . LYS A 1 86 ? 8.906 -16.775 -1.585 1.00 81.56 86 LYS A CA 1
ATOM 640 C C . LYS A 1 86 ? 8.619 -15.296 -1.321 1.00 81.56 86 LYS A C 1
ATOM 642 O O . LYS A 1 86 ? 8.157 -14.616 -2.233 1.00 81.56 86 LYS A O 1
ATOM 647 N N . PRO A 1 87 ? 8.914 -14.762 -0.125 1.00 78.81 87 PRO A N 1
ATOM 648 C CA . PRO A 1 87 ? 8.663 -13.357 0.170 1.00 78.81 87 PRO A CA 1
ATOM 649 C C . PRO A 1 87 ? 9.528 -12.448 -0.708 1.00 78.81 87 PRO A C 1
ATOM 651 O O . PRO A 1 87 ? 10.747 -12.633 -0.802 1.00 78.81 87 PRO A O 1
ATOM 654 N N . LEU A 1 88 ? 8.912 -11.429 -1.304 1.00 75.31 88 LEU A N 1
ATOM 655 C CA . LEU A 1 88 ? 9.634 -10.328 -1.925 1.00 75.31 88 LEU A CA 1
ATOM 656 C C . LEU A 1 88 ? 10.122 -9.394 -0.822 1.00 75.31 88 LEU A C 1
ATOM 658 O O . LEU A 1 88 ? 9.346 -8.731 -0.136 1.00 75.31 88 LEU A O 1
ATOM 662 N N . ARG A 1 89 ? 11.440 -9.362 -0.621 1.00 65.06 89 ARG A N 1
ATOM 663 C CA . ARG A 1 89 ? 12.054 -8.422 0.318 1.00 65.06 89 ARG A CA 1
ATOM 664 C C . ARG A 1 89 ? 12.006 -7.027 -0.290 1.00 65.06 89 ARG A C 1
ATOM 666 O O . ARG A 1 89 ? 12.315 -6.851 -1.465 1.00 65.06 89 ARG A O 1
ATOM 673 N N . ARG A 1 90 ? 11.674 -6.028 0.530 1.00 58.47 90 ARG A N 1
ATOM 674 C CA . ARG A 1 90 ? 11.778 -4.620 0.143 1.00 58.47 90 ARG A CA 1
ATOM 675 C C . ARG A 1 90 ? 13.199 -4.369 -0.365 1.00 58.47 90 ARG A C 1
ATOM 677 O O . ARG A 1 90 ? 14.154 -4.580 0.383 1.00 58.47 90 ARG A O 1
ATOM 684 N N . ALA A 1 91 ? 13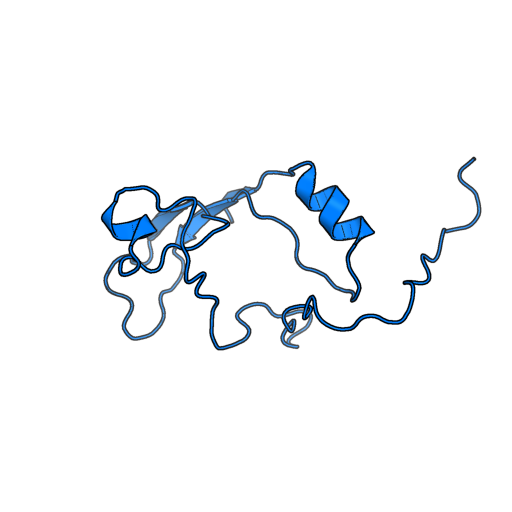.339 -3.938 -1.619 1.00 54.38 91 ALA A N 1
ATOM 685 C CA . ALA A 1 91 ? 14.627 -3.530 -2.159 1.00 54.38 91 ALA A CA 1
ATOM 686 C C . ALA A 1 91 ? 15.143 -2.377 -1.288 1.00 54.38 91 ALA A C 1
ATOM 688 O O . 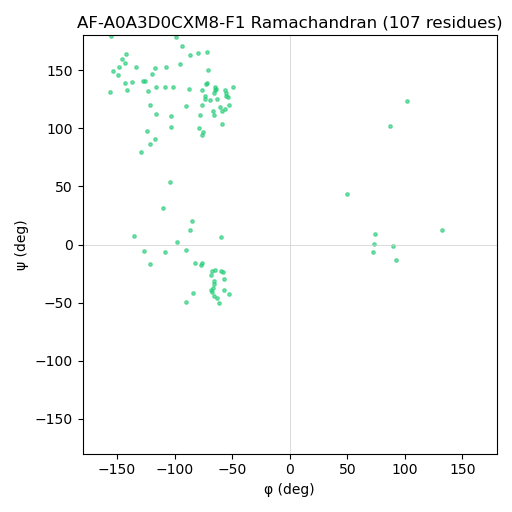ALA A 1 91 ? 14.622 -1.261 -1.318 1.00 54.38 91 ALA A O 1
ATOM 689 N N . SER A 1 92 ? 16.110 -2.652 -0.416 1.00 44.34 92 SER A N 1
ATOM 690 C CA . SER A 1 92 ? 16.696 -1.623 0.429 1.00 44.34 92 SER A CA 1
ATOM 691 C C . SER A 1 92 ? 17.426 -0.639 -0.482 1.00 44.34 92 SER A C 1
ATOM 693 O O . SER A 1 92 ? 18.470 -0.971 -1.038 1.00 44.34 92 SER A O 1
ATOM 695 N N . LEU A 1 93 ? 16.913 0.589 -0.600 1.00 37.84 93 LEU A N 1
ATOM 696 C CA . LEU A 1 93 ? 17.526 1.706 -1.341 1.00 37.84 93 LEU A CA 1
ATOM 697 C C . LEU A 1 93 ? 18.926 2.116 -0.823 1.00 37.84 93 LEU A C 1
ATOM 699 O O . LEU A 1 93 ? 19.499 3.100 -1.281 1.00 37.84 93 LEU A O 1
ATOM 703 N N . ARG A 1 94 ? 19.511 1.378 0.127 1.00 35.81 94 ARG A N 1
ATOM 704 C CA . ARG A 1 94 ? 20.860 1.596 0.647 1.00 35.81 94 ARG A CA 1
ATOM 705 C C . ARG A 1 94 ? 21.745 0.395 0.335 1.00 35.81 94 ARG A C 1
ATOM 707 O O . ARG A 1 94 ? 21.852 -0.508 1.145 1.00 35.81 94 ARG A O 1
ATOM 714 N N . THR A 1 95 ? 22.418 0.425 -0.807 1.00 37.16 95 THR A N 1
ATOM 715 C CA . THR A 1 95 ? 23.853 0.112 -0.913 1.00 37.16 95 THR A CA 1
ATOM 716 C C . THR A 1 95 ? 24.389 0.799 -2.165 1.00 37.16 95 THR A C 1
ATOM 718 O O . THR A 1 95 ? 23.776 0.807 -3.230 1.00 37.16 95 THR A O 1
ATOM 721 N N . ARG A 1 96 ? 25.509 1.490 -1.984 1.00 37.06 96 ARG A N 1
ATOM 722 C CA . ARG A 1 96 ? 26.066 2.504 -2.883 1.00 37.06 96 ARG A CA 1
ATOM 723 C C . ARG A 1 96 ? 26.914 1.906 -4.008 1.00 37.06 96 ARG A C 1
ATOM 725 O O . ARG A 1 96 ? 27.738 2.612 -4.569 1.00 37.06 96 ARG A O 1
ATOM 732 N N . ASP A 1 97 ? 26.753 0.626 -4.320 1.00 42.91 97 ASP A N 1
ATOM 733 C CA . ASP A 1 97 ? 27.684 -0.064 -5.202 1.00 42.91 97 ASP A CA 1
ATOM 734 C C . ASP A 1 97 ? 26.992 -1.173 -5.999 1.00 42.91 97 ASP A C 1
ATOM 736 O O . ASP A 1 97 ? 26.096 -1.845 -5.494 1.00 42.91 97 ASP A O 1
ATOM 740 N N . ARG A 1 98 ? 27.466 -1.360 -7.231 1.00 41.59 98 ARG A N 1
ATOM 741 C CA . ARG A 1 98 ? 27.038 -2.291 -8.290 1.00 41.59 98 ARG A CA 1
ATOM 742 C C . ARG A 1 98 ? 25.927 -1.773 -9.205 1.00 41.59 98 ARG A C 1
ATOM 744 O O . ARG A 1 98 ? 24.741 -1.765 -8.886 1.00 41.59 98 ARG A O 1
ATOM 751 N N . ARG A 1 99 ? 26.371 -1.341 -10.392 1.00 34.84 99 ARG A N 1
ATOM 752 C CA . ARG A 1 99 ? 25.542 -1.060 -11.570 1.00 34.84 99 ARG A CA 1
ATOM 753 C C . ARG A 1 99 ? 24.730 -2.317 -11.931 1.00 34.84 99 ARG A C 1
ATOM 755 O O . ARG A 1 99 ? 25.333 -3.391 -12.000 1.00 34.84 99 ARG A O 1
ATOM 762 N N . PRO A 1 100 ? 23.417 -2.219 -12.187 1.00 42.97 100 PRO A N 1
ATOM 763 C CA . PRO A 1 100 ? 22.668 -3.332 -12.754 1.00 42.97 100 PRO A CA 1
ATOM 764 C C . PRO A 1 100 ? 23.173 -3.608 -14.179 1.00 42.97 100 PRO A C 1
ATOM 766 O O . PRO A 1 100 ? 23.311 -2.690 -14.988 1.00 42.97 100 PRO A O 1
ATOM 769 N N . ARG A 1 101 ? 23.488 -4.872 -14.489 1.00 40.31 101 ARG A N 1
ATOM 770 C CA . ARG A 1 101 ? 23.670 -5.307 -15.879 1.00 40.31 101 ARG A CA 1
ATOM 771 C C . ARG A 1 101 ? 22.282 -5.500 -16.474 1.00 40.31 101 ARG A C 1
ATOM 773 O O . ARG A 1 101 ? 21.638 -6.510 -16.211 1.00 40.31 101 ARG A O 1
ATOM 780 N N . ILE A 1 102 ? 21.831 -4.515 -17.240 1.00 44.53 102 ILE A N 1
ATOM 781 C CA . ILE A 1 102 ? 20.673 -4.659 -18.121 1.00 44.53 102 ILE A CA 1
ATOM 782 C C . ILE A 1 102 ? 21.087 -5.668 -19.196 1.00 44.53 102 ILE A C 1
ATOM 784 O O . ILE A 1 102 ? 22.016 -5.406 -19.960 1.00 44.53 102 ILE A O 1
ATOM 788 N N . HIS A 1 103 ? 20.451 -6.838 -19.234 1.00 39.00 103 HIS A N 1
ATOM 789 C CA . HIS A 1 103 ? 20.529 -7.694 -20.412 1.00 39.00 103 HIS A CA 1
ATOM 790 C C . HIS A 1 103 ? 19.615 -7.057 -21.456 1.00 39.00 103 HIS A C 1
ATOM 792 O O . HIS A 1 103 ? 18.399 -7.224 -21.399 1.00 39.00 103 HIS A O 1
ATOM 798 N N . GLN A 1 104 ? 20.185 -6.234 -22.337 1.00 40.09 104 GLN A N 1
ATOM 799 C CA . GLN A 1 104 ? 19.469 -5.856 -23.546 1.00 40.09 104 GLN A CA 1
ATOM 800 C C . GLN A 1 104 ? 19.392 -7.102 -24.435 1.00 40.09 104 GLN A C 1
ATOM 802 O O . GLN A 1 104 ? 20.440 -7.694 -24.699 1.00 40.09 104 GLN A O 1
ATOM 807 N N . PRO A 1 105 ? 18.195 -7.545 -24.854 1.00 38.94 105 PRO A N 1
ATOM 808 C CA . PRO A 1 105 ? 18.095 -8.533 -25.913 1.00 38.94 105 PRO A CA 1
ATOM 809 C C . PRO A 1 105 ? 18.653 -7.918 -27.201 1.00 38.94 105 PRO A C 1
ATOM 811 O O . PRO A 1 105 ? 18.350 -6.769 -27.532 1.00 38.94 105 PRO A O 1
ATOM 814 N N . ASP A 1 106 ? 19.494 -8.673 -27.901 1.00 36.62 106 ASP A N 1
ATOM 815 C CA . ASP A 1 106 ? 20.115 -8.248 -29.152 1.00 36.62 106 ASP A CA 1
ATOM 816 C C . ASP A 1 106 ? 19.036 -7.841 -30.174 1.00 36.62 106 ASP A C 1
ATOM 818 O O . ASP A 1 106 ? 18.244 -8.680 -30.602 1.00 36.62 106 ASP A O 1
ATOM 822 N N . GLY A 1 107 ? 19.012 -6.567 -30.594 1.00 45.69 107 GLY A N 1
ATOM 823 C CA . GLY A 1 107 ? 18.386 -6.200 -31.874 1.00 45.69 107 GLY A CA 1
ATOM 824 C C . GLY A 1 107 ? 17.404 -5.026 -31.953 1.00 45.69 107 GLY A C 1
ATOM 825 O O . GLY A 1 107 ? 16.779 -4.890 -33.000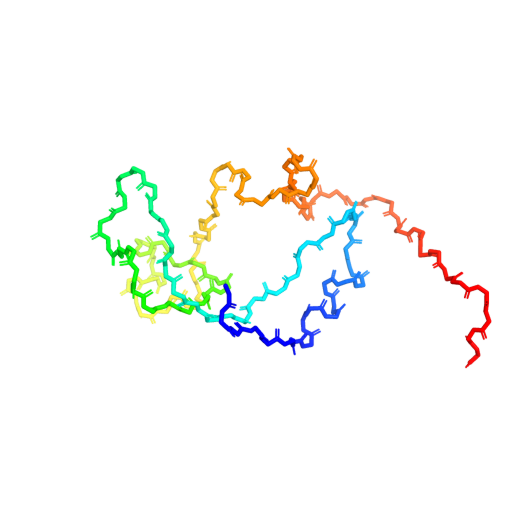 1.00 45.69 107 GLY A O 1
ATOM 826 N N . LEU A 1 108 ? 17.266 -4.146 -30.957 1.00 40.41 108 LEU A N 1
ATOM 827 C CA . LEU A 1 108 ? 16.474 -2.913 -31.127 1.00 40.41 108 LEU A CA 1
ATOM 828 C C . LEU A 1 108 ? 17.401 -1.704 -31.329 1.00 40.41 108 LEU A C 1
ATOM 830 O O . LEU A 1 108 ? 18.017 -1.217 -30.382 1.00 40.41 108 LEU A O 1
ATOM 834 N N . ARG A 1 109 ? 17.537 -1.292 -32.597 1.00 43.22 109 ARG A N 1
ATOM 835 C CA . ARG A 1 109 ? 18.059 0.021 -33.011 1.00 43.22 109 ARG A CA 1
ATOM 836 C C . ARG A 1 109 ? 16.994 1.092 -32.835 1.00 43.22 109 ARG A C 1
ATOM 838 O O . ARG A 1 109 ? 15.812 0.759 -33.071 1.00 43.22 109 ARG A O 1
#

Nearest PDB structures (foldseek):
  4jbh-assembly2_B  TM=8.341E-01  e=1.327E-03  Pyrobaculum aerophilum str. IM2
  4jbh-assembly2_D-2  TM=8.200E-01  e=1.243E-03  Pyrobaculum aerophilum str. IM2
  5yln-assembly2_C  TM=7.623E-01  e=8.363E-04  Streptococcus pneumoniae D39
  4jbg-assembly1_A  TM=8.660E-01  e=2.404E-03  Pyrobaculum aerophilum str. IM2
  4cpd-assembly2_B  TM=7.198E-01  e=1.846E-03  Thermus sp. ATN1

Solvent-accessible surface area (backbone atoms only — not comparable to full-atom values): 7438 Å² total; per-residue (Å²): 127,75,47,69,57,86,55,74,64,48,56,53,47,61,76,66,49,85,59,81,90,71,88,76,72,58,43,39,34,34,61,37,78,75,73,64,93,89,64,82,89,70,51,60,72,40,81,47,67,58,64,80,67,45,59,66,70,74,44,74,34,30,71,70,74,37,35,94,58,38,84,51,68,67,72,75,95,60,72,90,46,66,56,96,88,38,68,50,72,79,80,69,93,78,69,99,72,80,83,75,83,77,82,73,76,91,80,81,129

Secondary structure (DSSP, 8-state):
--EE---HHHHHHHHH-SSSS----S-EEEE-----TT--S--TT-EEE--SS---SSSHHHHTT-GGG-S--PPPSS---EETTEE-----S----------PPTT--

Foldseek 3Di:
DPDFDDDPVQVVCVQPPPDPPDDGGQWDKDFDCQDDPPDDPDGGGDIDTGDSFDAPCPDPCNVVVNSVPHPDRDDDPDQPDDDPNHGDDDPPPDDPDDDDDDPDDPDDD

Radius of gyration: 17.38 Å; Cα contacts (8 Å, |Δi|>4): 119; chains: 1; bounding box: 44×39×48 Å

Mean predicted aligned error: 10.14 Å

Sequence (109 aa):
MVASGVCHTDIGSMEYARTCPVLLGHEGADVVEEVGRGVTHVRPGDHVVINWQPKCGKCRRCLSGRADLCEDIQGTAEPCVFWNGKPLRRASLRTRDRRPRIHQPDGLR